Protein AF-A0A9E5Y0R4-F1 (afdb_monomer)

Structure (mmCIF, N/CA/C/O backbone):
data_AF-A0A9E5Y0R4-F1
#
_entry.id   AF-A0A9E5Y0R4-F1
#
loop_
_atom_site.group_PDB
_atom_site.id
_atom_site.type_symbol
_atom_site.label_atom_id
_atom_site.label_alt_id
_atom_site.label_comp_id
_atom_site.label_asym_id
_atom_site.label_entity_id
_atom_site.label_seq_id
_atom_site.pdbx_PDB_ins_code
_atom_site.Cartn_x
_atom_site.Cartn_y
_atom_site.Cartn_z
_atom_site.occupancy
_atom_site.B_iso_or_equiv
_atom_site.auth_seq_id
_atom_site.auth_comp_id
_atom_site.auth_asym_id
_atom_site.auth_atom_id
_atom_site.pdbx_PDB_model_num
ATOM 1 N N . MET A 1 1 ? -18.261 15.427 -34.092 1.00 36.94 1 MET A N 1
ATOM 2 C CA . MET A 1 1 ? -18.302 14.723 -32.791 1.00 36.94 1 MET A CA 1
ATOM 3 C C . MET A 1 1 ? -17.249 15.357 -31.892 1.00 36.94 1 MET A C 1
ATOM 5 O O . MET A 1 1 ? -16.093 14.981 -31.979 1.00 36.94 1 MET A O 1
ATOM 9 N N . ASN A 1 2 ? -17.622 16.369 -31.104 1.00 47.16 2 ASN A N 1
ATOM 10 C CA . ASN A 1 2 ? -16.704 17.061 -30.193 1.00 47.16 2 ASN A CA 1
ATOM 11 C C . ASN A 1 2 ? -16.870 16.458 -28.796 1.00 47.16 2 ASN A C 1
ATOM 13 O O . ASN A 1 2 ? -17.784 16.839 -28.067 1.00 47.16 2 ASN A O 1
ATOM 17 N N . ARG A 1 3 ? -16.031 15.481 -28.442 1.00 50.75 3 ARG A N 1
ATOM 18 C CA . ARG A 1 3 ? -15.886 15.067 -27.044 1.00 50.75 3 ARG A CA 1
ATOM 19 C C . ARG A 1 3 ? -15.029 16.146 -26.388 1.00 50.75 3 ARG A C 1
ATOM 21 O O . ARG A 1 3 ? -13.855 16.261 -26.717 1.00 50.75 3 ARG A O 1
ATOM 28 N N . ALA A 1 4 ? -15.638 16.982 -25.548 1.00 53.62 4 ALA A N 1
ATOM 29 C CA . ALA A 1 4 ? -14.892 17.864 -24.659 1.00 53.62 4 ALA A CA 1
ATOM 30 C C . ALA A 1 4 ? -13.864 16.998 -23.921 1.00 53.62 4 ALA A C 1
ATOM 32 O O . ALA A 1 4 ? -14.249 15.998 -23.312 1.00 53.62 4 ALA A O 1
ATOM 33 N N . THR A 1 5 ? -12.578 17.313 -24.062 1.00 54.34 5 THR A N 1
ATOM 34 C CA . THR A 1 5 ? -11.519 16.595 -23.363 1.00 54.34 5 THR A CA 1
ATOM 35 C C . THR A 1 5 ? -11.737 16.830 -21.877 1.00 54.34 5 THR A C 1
ATOM 37 O O . THR A 1 5 ? -11.640 17.952 -21.373 1.00 54.34 5 THR A O 1
ATOM 40 N N . ASN A 1 6 ? -12.164 15.787 -21.166 1.00 67.19 6 ASN A N 1
ATOM 41 C CA . ASN A 1 6 ? -12.209 15.878 -19.721 1.00 67.19 6 ASN A CA 1
ATOM 42 C C . ASN A 1 6 ? -10.762 16.032 -19.260 1.00 67.19 6 ASN A C 1
ATOM 44 O O . ASN A 1 6 ? -9.876 15.337 -19.746 1.00 67.19 6 ASN A O 1
ATOM 48 N N . LYS A 1 7 ? -10.514 16.922 -18.299 1.00 66.81 7 LYS A N 1
ATOM 49 C CA . LYS A 1 7 ? -9.174 17.180 -17.745 1.00 66.81 7 LYS A CA 1
ATOM 50 C C . LYS A 1 7 ? -8.446 15.897 -17.295 1.00 66.81 7 LYS A C 1
ATOM 52 O O . LYS A 1 7 ? -7.222 15.855 -17.251 1.00 66.81 7 LYS A O 1
ATOM 57 N N . THR A 1 8 ? -9.209 14.861 -16.949 1.00 69.06 8 THR A N 1
ATOM 58 C CA . THR A 1 8 ? -8.733 13.508 -16.638 1.00 69.06 8 THR A CA 1
ATOM 59 C C . THR A 1 8 ? -8.180 12.763 -17.851 1.00 69.06 8 THR A C 1
ATOM 61 O O . THR A 1 8 ? -7.169 12.084 -17.717 1.00 69.06 8 THR A O 1
ATOM 64 N N . ASP A 1 9 ? -8.796 12.910 -19.021 1.00 72.38 9 ASP A N 1
ATOM 65 C CA . ASP A 1 9 ? -8.355 12.266 -20.262 1.00 72.38 9 ASP A CA 1
ATOM 66 C C . ASP A 1 9 ? -7.015 12.876 -20.702 1.00 72.38 9 ASP A C 1
ATOM 68 O O . ASP A 1 9 ? -6.074 12.153 -21.015 1.00 72.38 9 ASP A O 1
ATOM 72 N N . ASP A 1 10 ? -6.875 14.201 -20.592 1.00 81.81 10 ASP A N 1
ATOM 73 C CA . ASP A 1 10 ? -5.620 14.910 -20.886 1.00 81.81 10 ASP A CA 1
ATOM 74 C C . ASP A 1 10 ? -4.476 14.490 -19.946 1.00 81.81 10 ASP A C 1
ATOM 76 O O . ASP A 1 10 ? -3.319 14.381 -20.356 1.00 81.81 10 ASP A O 1
ATOM 80 N N . PHE A 1 11 ? -4.797 14.223 -18.678 1.00 84.38 11 PHE A N 1
ATOM 81 C CA . PHE A 1 11 ? -3.835 13.739 -17.693 1.00 84.38 11 PHE A CA 1
ATOM 82 C C . PHE A 1 11 ? -3.330 12.328 -18.017 1.00 84.38 11 PHE A C 1
ATOM 84 O O . PHE A 1 11 ? -2.120 12.096 -17.997 1.00 84.38 11 PHE A O 1
ATOM 91 N N . LEU A 1 12 ? -4.239 11.397 -18.324 1.00 84.12 12 LEU A N 1
ATOM 92 C CA . LEU A 1 12 ? -3.882 10.013 -18.637 1.00 84.12 12 LEU A CA 1
ATOM 93 C C . LEU A 1 12 ? -3.075 9.926 -19.936 1.00 84.12 12 LEU A C 1
ATOM 95 O O . LEU A 1 12 ? -2.023 9.292 -19.942 1.00 84.12 12 LEU A O 1
ATOM 99 N N . ASN A 1 13 ? -3.491 10.658 -20.974 1.00 87.56 13 ASN A N 1
ATOM 100 C CA . ASN A 1 13 ? -2.778 10.718 -22.253 1.00 87.56 13 ASN A CA 1
ATOM 101 C C . ASN A 1 13 ? -1.335 11.226 -22.084 1.00 87.56 13 ASN A C 1
ATOM 103 O O . ASN A 1 13 ? -0.409 10.720 -22.712 1.00 87.56 13 ASN A O 1
ATOM 107 N N . ARG A 1 14 ? -1.113 12.221 -21.210 1.00 87.12 14 ARG A N 1
ATOM 108 C CA . ARG A 1 14 ? 0.235 12.744 -20.931 1.00 87.12 14 ARG A CA 1
ATOM 109 C C . ARG A 1 14 ? 1.138 11.699 -20.275 1.00 87.12 14 ARG A C 1
ATOM 111 O O . ARG A 1 14 ? 2.325 11.651 -20.583 1.00 87.12 14 ARG A O 1
ATOM 118 N N . LEU A 1 15 ? 0.603 10.907 -19.350 1.00 87.19 15 LEU A N 1
ATOM 119 C CA . LEU A 1 15 ? 1.365 9.859 -18.671 1.00 87.19 15 LEU A CA 1
ATOM 120 C C . LEU A 1 15 ? 1.656 8.668 -19.586 1.00 87.19 15 LEU A C 1
ATOM 122 O O . LEU A 1 15 ? 2.754 8.125 -19.525 1.00 87.19 15 LEU A O 1
ATOM 126 N N . GLU A 1 16 ? 0.703 8.297 -20.438 1.00 88.12 16 GLU A N 1
ATOM 127 C CA . GLU A 1 16 ? 0.887 7.269 -21.465 1.00 88.12 16 GLU A CA 1
ATOM 128 C C . GLU A 1 16 ? 2.015 7.655 -22.428 1.00 88.12 16 GLU A C 1
ATOM 130 O O . GLU A 1 16 ? 2.964 6.895 -22.595 1.00 88.12 16 GLU A O 1
ATOM 135 N N . LEU A 1 17 ? 1.995 8.891 -22.939 1.00 90.19 17 LEU A N 1
ATOM 136 C CA . LEU A 1 17 ? 3.052 9.403 -23.810 1.00 90.19 17 LEU A CA 1
ATOM 137 C C . LEU A 1 17 ? 4.435 9.375 -23.137 1.00 90.19 17 LEU A C 1
ATOM 139 O O . LEU A 1 17 ? 5.427 9.045 -23.779 1.00 90.19 17 LEU A O 1
ATOM 143 N N . LEU A 1 18 ? 4.519 9.719 -21.847 1.00 90.12 18 LEU A N 1
ATOM 144 C CA . LEU A 1 18 ? 5.784 9.647 -21.107 1.00 90.12 18 LEU A CA 1
ATOM 145 C C . LEU A 1 18 ? 6.281 8.207 -20.976 1.00 90.12 18 LEU A C 1
ATOM 147 O O . LEU A 1 18 ? 7.461 7.973 -21.186 1.00 90.12 18 LEU A O 1
ATOM 151 N N . HIS A 1 19 ? 5.399 7.253 -20.679 1.00 86.69 19 HIS A N 1
ATOM 152 C CA . HIS A 1 19 ? 5.767 5.840 -20.570 1.00 86.69 19 HIS A CA 1
ATOM 153 C C . HIS A 1 19 ? 6.255 5.257 -21.906 1.00 86.69 19 HIS A C 1
ATOM 155 O O . HIS A 1 19 ? 7.117 4.390 -21.923 1.00 86.69 19 HIS A O 1
ATOM 161 N N . GLU A 1 20 ? 5.720 5.708 -23.040 1.00 88.56 20 GLU A N 1
ATOM 162 C CA . GLU A 1 20 ? 6.183 5.236 -24.352 1.00 88.56 20 GLU A CA 1
ATOM 163 C C . GLU A 1 20 ? 7.538 5.825 -24.769 1.00 88.56 20 GLU A C 1
ATOM 165 O O . GLU A 1 20 ? 8.297 5.175 -25.489 1.00 88.56 20 GLU A O 1
ATOM 170 N N . LEU A 1 21 ? 7.834 7.059 -24.352 1.00 90.75 21 LEU A N 1
ATOM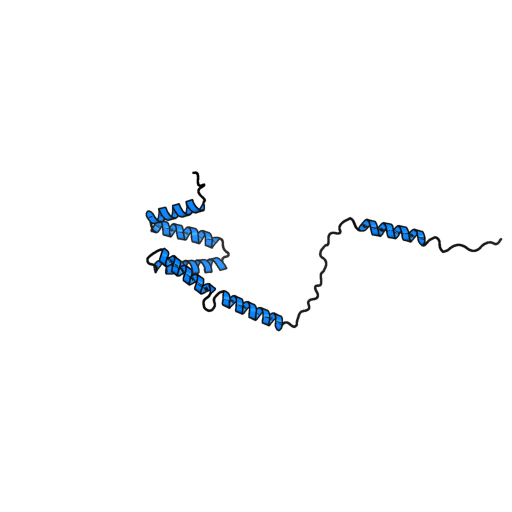 171 C CA . LEU A 1 21 ? 9.025 7.793 -24.785 1.00 90.75 21 LEU A CA 1
ATOM 172 C C . LEU A 1 21 ? 10.215 7.635 -23.835 1.00 90.75 21 LEU A C 1
ATOM 174 O O . LEU A 1 21 ? 11.353 7.549 -24.296 1.00 90.75 21 LEU A O 1
ATOM 178 N N . ASP A 1 22 ? 9.961 7.666 -22.527 1.00 91.31 22 ASP A N 1
ATOM 179 C CA . ASP A 1 22 ? 10.982 7.680 -21.482 1.00 91.31 22 ASP A CA 1
ATOM 180 C C . ASP A 1 22 ? 10.413 7.160 -20.148 1.00 91.31 22 ASP A C 1
ATOM 182 O O . ASP A 1 22 ? 9.773 7.881 -19.369 1.00 91.31 22 ASP A O 1
ATOM 186 N N . ASP A 1 23 ? 10.716 5.893 -19.863 1.00 85.38 23 ASP A N 1
ATOM 187 C CA . ASP A 1 23 ? 10.349 5.220 -18.617 1.00 85.38 23 ASP A CA 1
ATOM 188 C C . ASP A 1 23 ? 10.832 5.980 -17.370 1.00 85.38 23 ASP A C 1
ATOM 190 O O . ASP A 1 23 ? 10.146 6.004 -16.343 1.00 85.38 23 ASP A O 1
ATOM 194 N N . GLU A 1 24 ? 12.001 6.624 -17.424 1.00 90.31 24 GLU A N 1
ATOM 195 C CA . GLU A 1 24 ? 12.543 7.352 -16.281 1.00 90.31 24 GLU A CA 1
ATOM 196 C C . GLU A 1 24 ? 11.765 8.649 -16.038 1.00 90.31 24 GLU A C 1
ATOM 198 O O . GLU A 1 24 ? 11.380 8.937 -14.898 1.00 90.31 24 GLU A O 1
ATOM 203 N N . ALA A 1 25 ? 11.458 9.397 -17.100 1.00 89.94 25 ALA A N 1
ATOM 204 C CA . ALA A 1 25 ? 10.635 10.600 -17.010 1.00 89.94 25 ALA A CA 1
ATOM 205 C C . ALA A 1 25 ? 9.223 10.291 -16.485 1.00 89.94 25 ALA A C 1
ATOM 207 O O . ALA A 1 25 ? 8.691 11.039 -15.656 1.00 89.94 25 ALA A O 1
ATOM 208 N N . PHE A 1 26 ? 8.630 9.165 -16.896 1.00 91.19 26 PHE A N 1
ATOM 209 C CA . PHE A 1 26 ? 7.359 8.693 -16.346 1.00 91.19 26 PHE A CA 1
ATOM 210 C C . PHE A 1 26 ? 7.446 8.441 -14.832 1.00 91.19 26 PHE A C 1
ATOM 212 O O . PHE A 1 26 ? 6.597 8.903 -14.062 1.00 91.19 26 PHE A O 1
ATOM 219 N N . GLU A 1 27 ? 8.479 7.727 -14.376 1.00 90.12 27 GLU A N 1
ATOM 220 C CA . GLU A 1 27 ? 8.666 7.415 -12.956 1.00 90.12 27 GLU A CA 1
ATOM 221 C C . GLU A 1 27 ? 8.891 8.675 -12.105 1.00 90.12 27 GLU A C 1
ATOM 223 O O . GLU A 1 27 ? 8.398 8.753 -10.973 1.00 90.12 27 GLU A O 1
ATOM 228 N N . GLN A 1 28 ? 9.612 9.665 -12.636 1.00 92.56 28 GLN A N 1
ATOM 229 C CA . GLN A 1 28 ? 9.816 10.959 -11.983 1.00 92.56 28 GLN A CA 1
ATOM 230 C C . GLN A 1 28 ? 8.499 11.731 -11.854 1.00 92.56 28 GLN A C 1
ATOM 232 O O . GLN A 1 28 ? 8.150 12.180 -10.757 1.00 92.56 28 GLN A O 1
ATOM 237 N N . GLU A 1 29 ? 7.733 11.827 -12.941 1.00 92.81 29 GLU A N 1
ATOM 238 C CA . GLU A 1 29 ? 6.457 12.538 -12.950 1.00 92.81 29 GLU A CA 1
ATOM 239 C C . GLU A 1 29 ? 5.434 11.870 -12.021 1.00 92.81 29 GLU A C 1
ATOM 241 O O . GLU A 1 29 ? 4.765 12.563 -11.250 1.00 92.81 29 GLU A O 1
ATOM 246 N N . ARG A 1 30 ? 5.370 10.527 -11.994 1.00 92.31 30 ARG A N 1
ATOM 247 C CA . ARG A 1 30 ? 4.509 9.798 -11.048 1.00 92.31 30 ARG A CA 1
ATOM 248 C C . ARG A 1 30 ? 4.838 10.169 -9.603 1.00 92.31 30 ARG A C 1
ATOM 250 O O . ARG A 1 30 ? 3.934 10.492 -8.833 1.00 92.31 30 ARG A O 1
ATOM 257 N N . LYS A 1 31 ? 6.117 10.111 -9.218 1.00 93.50 31 LYS A N 1
ATOM 258 C CA . LYS A 1 31 ? 6.541 10.428 -7.844 1.00 93.50 31 LYS A CA 1
ATOM 259 C C . LYS A 1 31 ? 6.222 11.871 -7.476 1.00 93.50 31 LYS A C 1
ATOM 261 O O . LYS A 1 31 ? 5.768 12.110 -6.360 1.00 93.50 31 LYS A O 1
ATOM 266 N N . ARG A 1 32 ? 6.415 12.808 -8.409 1.00 95.25 32 ARG A N 1
ATOM 267 C CA . ARG A 1 32 ? 6.096 14.227 -8.214 1.00 95.25 32 ARG A CA 1
ATOM 268 C C . ARG A 1 32 ? 4.614 14.427 -7.901 1.00 95.25 32 ARG A C 1
ATOM 270 O O . ARG A 1 32 ? 4.296 15.028 -6.882 1.00 95.25 32 ARG A O 1
ATOM 277 N N . ILE A 1 33 ? 3.723 13.874 -8.725 1.00 94.56 33 ILE A N 1
ATOM 278 C CA . ILE A 1 33 ? 2.266 13.992 -8.540 1.00 94.56 33 ILE A CA 1
ATOM 279 C C . ILE A 1 33 ? 1.830 13.389 -7.197 1.00 94.56 33 ILE A C 1
ATOM 281 O O . ILE A 1 33 ? 1.017 13.975 -6.483 1.00 94.56 33 ILE A O 1
ATOM 285 N N . ILE A 1 34 ? 2.380 12.227 -6.836 1.00 95.12 34 ILE A N 1
ATOM 286 C CA . ILE A 1 34 ? 2.054 11.564 -5.569 1.00 95.12 34 ILE A CA 1
ATOM 287 C C . ILE A 1 34 ? 2.524 12.401 -4.376 1.00 95.12 34 ILE A C 1
ATOM 289 O O . ILE A 1 34 ? 1.757 12.596 -3.437 1.00 95.12 34 ILE A O 1
ATOM 293 N N . GLU A 1 35 ? 3.752 12.922 -4.400 1.00 95.94 35 GLU A N 1
ATOM 294 C CA . GLU A 1 35 ? 4.267 13.745 -3.300 1.00 95.94 35 GLU A CA 1
ATOM 295 C C . GLU A 1 35 ? 3.500 15.071 -3.178 1.00 95.94 35 GLU A C 1
ATOM 297 O O . GLU A 1 35 ? 3.185 15.496 -2.065 1.00 95.94 35 GLU A O 1
ATOM 302 N N . GLU A 1 36 ? 3.120 15.689 -4.301 1.00 96.50 36 GLU A N 1
ATOM 303 C CA . GLU A 1 36 ? 2.242 16.864 -4.314 1.00 96.50 36 GLU A CA 1
ATOM 304 C C . GLU A 1 36 ? 0.906 16.572 -3.619 1.00 96.50 36 GLU A C 1
ATOM 306 O O . GLU A 1 36 ? 0.431 17.390 -2.830 1.00 96.50 36 GLU A O 1
ATOM 311 N N . GLU A 1 37 ? 0.316 15.397 -3.845 1.00 96.00 37 GLU A N 1
ATOM 312 C CA . GLU A 1 37 ? -0.927 14.998 -3.186 1.00 96.00 37 GLU A CA 1
ATOM 313 C C . GLU A 1 37 ? -0.724 14.708 -1.693 1.00 96.00 37 GLU A C 1
ATOM 315 O O . GLU A 1 37 ? -1.480 15.207 -0.859 1.00 96.00 37 GLU A O 1
ATOM 320 N N . ILE A 1 38 ? 0.330 13.970 -1.331 1.00 96.12 38 ILE A N 1
ATOM 321 C CA . ILE A 1 38 ? 0.666 13.665 0.068 1.00 96.12 38 ILE A CA 1
ATOM 322 C C . ILE A 1 38 ? 0.892 14.954 0.867 1.00 96.12 38 ILE A C 1
ATOM 324 O O . ILE A 1 38 ? 0.433 15.054 2.007 1.00 96.12 38 ILE A O 1
ATOM 328 N N . SER A 1 39 ? 1.540 15.960 0.274 1.00 96.19 39 SER A N 1
ATOM 329 C CA . SER A 1 39 ? 1.878 17.222 0.943 1.00 96.19 39 SER A CA 1
ATOM 330 C C . SER A 1 39 ? 0.659 18.013 1.445 1.00 96.19 39 SER A C 1
ATOM 332 O O . SER A 1 39 ? 0.786 18.817 2.370 1.00 96.19 39 SER A O 1
ATOM 334 N N . LYS A 1 40 ? -0.536 17.747 0.897 1.00 97.06 40 LYS A N 1
ATOM 335 C CA . LYS A 1 40 ? -1.800 18.396 1.284 1.00 97.06 40 LYS A CA 1
ATOM 336 C C . LYS A 1 40 ? -2.350 17.908 2.629 1.00 97.06 40 LYS A C 1
ATOM 338 O O . LYS A 1 40 ? -3.197 18.577 3.220 1.00 97.06 40 LYS A O 1
ATOM 343 N N . TYR A 1 41 ? -1.902 16.752 3.120 1.00 96.00 41 TYR A N 1
ATOM 344 C CA . TYR A 1 41 ? -2.409 16.148 4.356 1.00 96.00 41 TYR A CA 1
ATOM 345 C C . TYR A 1 41 ? -1.645 16.636 5.600 1.00 96.00 41 TYR A C 1
ATOM 347 O O . TYR A 1 41 ? -0.502 17.078 5.489 1.00 96.00 41 TYR A O 1
ATOM 355 N N . PRO A 1 42 ? -2.214 16.528 6.818 1.00 96.88 42 PRO A N 1
ATOM 356 C CA . PRO A 1 42 ? -1.501 16.858 8.054 1.00 96.88 42 PRO A CA 1
ATOM 357 C C . PRO A 1 42 ? -0.224 16.017 8.251 1.00 96.88 42 PRO A C 1
ATOM 359 O O . PRO A 1 42 ? -0.232 14.838 7.887 1.00 96.88 42 PRO A O 1
ATOM 362 N N . PRO A 1 43 ? 0.830 16.537 8.919 1.00 93.50 43 PRO A N 1
ATOM 363 C CA . PRO A 1 43 ? 2.138 15.870 9.017 1.00 93.50 43 PRO A CA 1
ATOM 364 C C . PRO A 1 43 ? 2.085 14.415 9.508 1.00 93.50 43 PRO A C 1
ATOM 366 O O . PRO A 1 43 ? 2.719 13.536 8.932 1.00 93.50 43 PRO A O 1
ATOM 369 N N . LYS A 1 44 ? 1.245 14.126 10.514 1.00 93.44 44 LYS A N 1
ATOM 370 C CA . LYS A 1 44 ? 1.056 12.761 11.046 1.00 93.44 44 LYS A CA 1
ATOM 371 C C . LYS A 1 44 ? 0.540 11.765 9.999 1.00 93.44 44 LYS A C 1
ATOM 373 O O . LYS A 1 44 ? 0.816 10.571 10.101 1.00 93.44 44 LYS A O 1
ATOM 378 N N . THR A 1 45 ? -0.243 12.237 9.033 1.00 94.62 45 THR A N 1
ATOM 379 C CA . THR A 1 45 ? -0.794 11.422 7.946 1.00 94.62 45 THR A CA 1
ATOM 380 C C . THR A 1 45 ? 0.198 11.316 6.793 1.00 94.62 45 THR A C 1
ATOM 382 O O . THR A 1 45 ? 0.316 10.239 6.215 1.00 94.62 45 THR A O 1
ATOM 385 N N . GLN A 1 46 ? 0.966 12.375 6.510 1.00 96.94 46 GLN A N 1
ATOM 386 C CA . GLN A 1 46 ? 1.988 12.363 5.455 1.00 96.94 46 GLN A CA 1
ATOM 387 C C . GLN A 1 46 ? 2.981 11.212 5.635 1.00 96.94 46 GLN A C 1
ATOM 389 O O . GLN A 1 46 ? 3.210 10.444 4.705 1.00 96.94 46 GLN A O 1
ATOM 394 N N . ASP A 1 47 ? 3.513 11.030 6.847 1.00 95.75 47 ASP A N 1
ATOM 395 C CA . ASP A 1 47 ? 4.486 9.967 7.126 1.00 95.75 47 ASP A CA 1
ATOM 396 C C . ASP A 1 47 ? 3.914 8.568 6.880 1.00 95.75 47 ASP A C 1
ATOM 398 O O . ASP A 1 47 ? 4.604 7.681 6.372 1.00 95.75 47 ASP A O 1
ATOM 402 N N . LYS A 1 48 ? 2.636 8.359 7.216 1.00 95.44 48 LYS A N 1
ATOM 403 C CA . LYS A 1 48 ? 1.941 7.095 6.949 1.00 95.44 48 LYS A CA 1
ATOM 404 C C . LYS A 1 48 ? 1.762 6.878 5.448 1.00 95.44 48 LYS A C 1
ATOM 406 O O . LYS A 1 48 ? 2.043 5.785 4.963 1.00 95.44 48 LYS A O 1
ATOM 411 N N . LEU A 1 49 ? 1.353 7.915 4.718 1.00 96.38 49 LEU A N 1
ATOM 412 C CA . LEU A 1 49 ? 1.158 7.850 3.270 1.00 96.38 49 LEU A CA 1
ATOM 413 C C . LEU A 1 49 ? 2.469 7.590 2.523 1.00 96.38 49 LEU A C 1
ATOM 415 O O . LEU A 1 49 ? 2.485 6.750 1.631 1.00 96.38 49 LEU A O 1
ATOM 419 N N . ARG A 1 50 ? 3.587 8.209 2.922 1.00 96.44 50 ARG A N 1
ATOM 420 C CA . ARG A 1 50 ? 4.904 7.939 2.313 1.00 96.44 50 ARG A CA 1
ATOM 421 C C . ARG A 1 50 ? 5.358 6.494 2.532 1.00 96.44 50 ARG A C 1
ATOM 423 O O . ARG A 1 50 ? 5.857 5.858 1.607 1.00 96.44 50 ARG A O 1
ATOM 430 N N . LYS A 1 51 ? 5.143 5.937 3.731 1.00 95.94 51 LYS A N 1
ATOM 431 C CA . LYS A 1 51 ? 5.424 4.514 4.015 1.00 95.94 51 LYS A CA 1
ATOM 432 C C . LYS A 1 51 ? 4.540 3.579 3.188 1.00 95.94 51 LYS A C 1
ATOM 434 O O . LYS A 1 51 ? 5.016 2.558 2.687 1.00 95.94 51 LYS A O 1
ATOM 439 N N . PHE A 1 52 ? 3.267 3.934 3.028 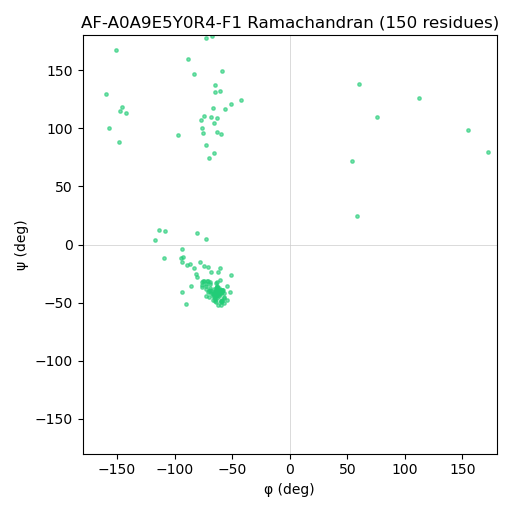1.00 95.19 52 PHE A N 1
ATOM 440 C CA . PHE A 1 52 ? 2.345 3.185 2.184 1.00 95.19 52 PHE A CA 1
ATOM 441 C C . PHE A 1 52 ? 2.770 3.238 0.713 1.00 95.19 52 PHE A C 1
ATOM 443 O O . PHE A 1 52 ? 2.903 2.192 0.084 1.00 95.19 52 PHE A O 1
ATOM 450 N N . GLN A 1 53 ? 3.109 4.423 0.202 1.00 95.06 53 GLN A N 1
ATOM 451 C CA . GLN A 1 53 ? 3.635 4.605 -1.147 1.00 95.06 53 GLN A CA 1
ATOM 452 C C . GLN A 1 53 ? 4.899 3.770 -1.383 1.00 95.06 53 GLN A C 1
ATOM 454 O O . GLN A 1 53 ? 4.981 3.050 -2.374 1.00 95.06 53 GLN A O 1
ATOM 459 N N . TRP A 1 54 ? 5.849 3.779 -0.443 1.00 95.12 54 TRP A N 1
ATOM 460 C CA . TRP A 1 54 ? 7.043 2.933 -0.528 1.00 95.12 54 TRP A CA 1
ATOM 461 C C . TRP A 1 54 ? 6.691 1.441 -0.609 1.00 95.12 54 TRP A C 1
ATOM 463 O O . TRP A 1 54 ? 7.280 0.702 -1.399 1.00 95.12 54 TRP A O 1
ATOM 473 N N . THR A 1 55 ? 5.698 0.996 0.166 1.00 94.81 55 THR A N 1
ATOM 474 C CA . THR A 1 55 ? 5.220 -0.394 0.136 1.00 94.81 55 THR A CA 1
ATOM 475 C C . THR A 1 55 ? 4.628 -0.748 -1.227 1.00 94.81 55 THR A C 1
ATOM 477 O O . THR A 1 55 ? 4.951 -1.807 -1.770 1.00 94.81 55 THR A O 1
ATOM 480 N N . LEU A 1 56 ? 3.819 0.146 -1.807 1.00 94.25 56 LEU A N 1
ATOM 481 C CA . LEU A 1 56 ? 3.274 -0.005 -3.158 1.00 94.25 56 LEU A CA 1
ATOM 482 C C . LEU A 1 56 ? 4.384 -0.066 -4.212 1.00 94.25 56 LEU A C 1
ATOM 484 O O . LEU A 1 56 ? 4.354 -0.943 -5.072 1.00 94.25 56 LEU A O 1
ATOM 488 N N . ASP A 1 57 ? 5.391 0.803 -4.122 1.00 93.56 57 ASP A N 1
ATOM 489 C CA . ASP A 1 57 ? 6.516 0.824 -5.059 1.00 93.56 57 ASP A CA 1
ATOM 490 C C . ASP A 1 57 ? 7.350 -0.466 -4.979 1.00 93.56 57 ASP A C 1
ATOM 492 O O . ASP A 1 57 ? 7.710 -1.035 -6.011 1.00 93.56 57 ASP A O 1
ATOM 496 N N . MET A 1 58 ? 7.634 -0.980 -3.776 1.00 94.12 58 MET A N 1
ATOM 497 C CA . MET A 1 58 ? 8.360 -2.250 -3.611 1.00 94.12 58 MET A CA 1
ATOM 498 C C . MET A 1 58 ? 7.579 -3.435 -4.164 1.00 94.12 58 MET A C 1
ATOM 500 O O . MET A 1 58 ? 8.154 -4.341 -4.764 1.00 94.12 58 MET A O 1
ATOM 504 N N . LYS A 1 59 ? 6.264 -3.424 -3.964 1.00 93.88 59 LYS A N 1
ATOM 505 C CA . LYS A 1 59 ? 5.347 -4.405 -4.524 1.00 93.88 59 LYS A CA 1
ATOM 506 C C . LYS A 1 59 ? 5.344 -4.327 -6.056 1.00 93.88 59 LYS A C 1
ATOM 508 O O . LYS A 1 59 ? 5.586 -5.340 -6.703 1.00 93.88 59 LYS A O 1
ATOM 513 N N . ARG A 1 60 ? 5.190 -3.134 -6.641 1.00 92.56 60 ARG A N 1
ATOM 514 C CA . ARG A 1 60 ? 5.196 -2.922 -8.100 1.00 92.56 60 ARG A CA 1
ATOM 515 C C . ARG A 1 60 ? 6.491 -3.401 -8.754 1.00 92.56 60 ARG A C 1
ATOM 517 O O . ARG A 1 60 ? 6.429 -4.028 -9.802 1.00 92.56 60 ARG A O 1
ATOM 524 N N . LYS A 1 61 ? 7.646 -3.186 -8.113 1.00 91.62 61 LYS A N 1
ATOM 525 C CA . LYS A 1 61 ? 8.950 -3.686 -8.593 1.00 91.62 61 LYS A CA 1
ATOM 526 C C . LYS A 1 61 ? 9.048 -5.213 -8.675 1.00 91.62 61 LYS A C 1
ATOM 528 O O . LYS A 1 61 ? 9.903 -5.715 -9.394 1.00 91.62 61 LYS A O 1
ATOM 533 N N . LYS A 1 62 ? 8.236 -5.948 -7.909 1.00 92.38 62 LYS A N 1
ATOM 534 C CA . LYS A 1 62 ? 8.210 -7.419 -7.931 1.00 92.38 62 LYS A CA 1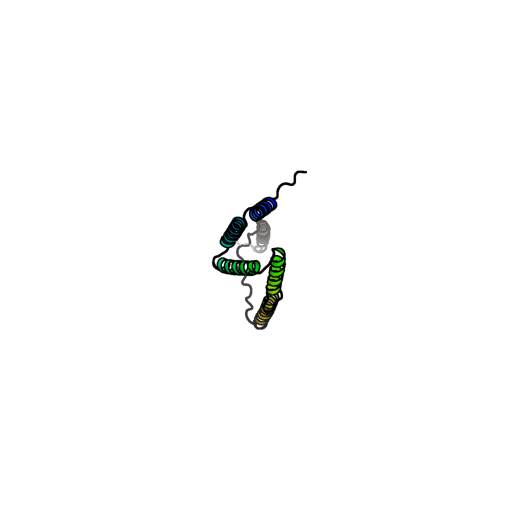
ATOM 535 C C . LYS A 1 62 ? 7.283 -7.978 -9.014 1.00 92.38 62 LYS A C 1
ATOM 537 O O . LYS A 1 62 ? 7.395 -9.158 -9.332 1.00 92.38 62 LYS A O 1
ATOM 542 N N . CYS A 1 63 ? 6.386 -7.159 -9.557 1.00 93.75 63 CYS A N 1
ATOM 543 C CA . CYS A 1 63 ? 5.461 -7.556 -10.612 1.00 93.75 63 CYS A CA 1
ATOM 544 C C . CYS A 1 63 ? 6.125 -7.474 -11.985 1.00 93.75 63 CYS A C 1
ATOM 546 O O . CYS A 1 63 ? 6.950 -6.600 -12.245 1.00 93.75 63 CYS A O 1
ATOM 548 N N . LYS A 1 64 ? 5.726 -8.371 -12.883 1.00 89.94 64 LYS A N 1
ATOM 549 C CA . LYS A 1 64 ? 6.227 -8.444 -14.260 1.00 89.94 64 LYS A CA 1
ATOM 550 C C . LYS A 1 64 ? 5.536 -7.444 -15.179 1.00 89.94 64 LYS A C 1
ATOM 552 O O . LYS A 1 64 ? 6.092 -7.074 -16.206 1.00 89.94 64 LYS A O 1
ATOM 557 N N . ASN A 1 65 ? 4.309 -7.047 -14.847 1.00 89.88 65 ASN A N 1
ATOM 558 C CA . ASN A 1 65 ? 3.526 -6.085 -15.613 1.00 89.88 65 ASN A CA 1
ATOM 559 C C . ASN A 1 65 ? 2.551 -5.307 -14.713 1.00 89.88 65 ASN A C 1
ATOM 561 O O . ASN A 1 65 ? 2.303 -5.666 -13.560 1.00 89.88 65 ASN A O 1
ATOM 565 N N . SER A 1 66 ? 1.987 -4.229 -15.259 1.00 86.50 66 SER A N 1
ATOM 566 C CA . SER A 1 66 ? 1.068 -3.339 -14.542 1.00 86.50 66 SER A CA 1
ATOM 567 C C . SER A 1 66 ? -0.224 -4.030 -14.094 1.00 86.50 66 SER A C 1
ATOM 569 O O . SER A 1 66 ? -0.751 -3.698 -13.037 1.00 86.50 66 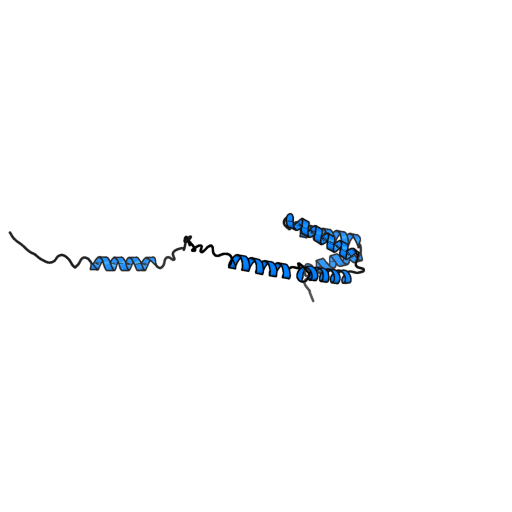SER A O 1
ATOM 571 N N . LEU A 1 67 ? -0.718 -5.012 -14.854 1.00 93.00 67 LEU A N 1
ATOM 572 C CA . LEU A 1 67 ? -1.956 -5.721 -14.525 1.00 93.00 67 LEU A CA 1
ATOM 573 C C . LEU A 1 67 ? -1.780 -6.639 -13.306 1.00 93.00 67 LEU A C 1
ATOM 575 O O . LEU A 1 67 ? -2.630 -6.669 -12.420 1.00 93.00 67 LEU A O 1
ATOM 579 N N . GLU A 1 68 ? -0.649 -7.337 -13.217 1.00 94.44 68 GLU A N 1
ATOM 580 C CA . GLU A 1 68 ? -0.271 -8.115 -12.034 1.00 94.44 68 GLU A CA 1
ATOM 581 C C . GLU A 1 68 ? -0.156 -7.213 -10.798 1.00 94.44 68 GLU A C 1
ATOM 583 O O . GLU A 1 68 ? -0.625 -7.576 -9.717 1.00 94.44 68 GLU A O 1
ATOM 588 N N . ALA A 1 69 ? 0.386 -6.000 -10.963 1.00 93.50 69 ALA A N 1
ATOM 589 C CA . ALA A 1 69 ? 0.426 -5.023 -9.881 1.00 93.50 69 ALA A CA 1
ATOM 590 C C . ALA A 1 69 ? -0.982 -4.619 -9.413 1.00 93.50 69 ALA A C 1
ATOM 592 O O . ALA A 1 69 ? -1.214 -4.541 -8.206 1.00 93.50 69 ALA A O 1
ATOM 593 N N . CYS A 1 70 ? -1.934 -4.429 -10.334 1.00 93.38 70 CYS A N 1
ATOM 594 C CA . CYS A 1 70 ? -3.328 -4.137 -9.992 1.00 93.38 70 CYS A CA 1
ATOM 595 C C . CYS A 1 70 ? -3.964 -5.243 -9.139 1.00 93.38 70 CYS A C 1
ATOM 597 O O . CYS A 1 70 ? -4.564 -4.931 -8.111 1.00 93.38 70 CYS A O 1
ATOM 599 N N . PHE A 1 71 ? -3.807 -6.515 -9.520 1.00 95.19 71 PHE A N 1
ATOM 600 C CA . PHE A 1 71 ? -4.350 -7.634 -8.740 1.00 95.19 71 PHE A CA 1
ATOM 601 C C . PHE A 1 71 ? -3.717 -7.722 -7.352 1.00 95.19 71 PHE A C 1
ATOM 603 O O . PHE A 1 71 ? -4.418 -7.780 -6.350 1.00 95.19 71 PHE A O 1
ATOM 610 N N . MET A 1 72 ? -2.395 -7.612 -7.264 1.00 95.50 72 MET A N 1
ATOM 611 C CA . MET A 1 72 ? -1.706 -7.636 -5.975 1.00 95.50 72 MET A CA 1
ATOM 612 C C . MET A 1 72 ? -2.099 -6.453 -5.069 1.00 95.50 72 MET A C 1
ATOM 614 O O . MET A 1 72 ? -2.143 -6.604 -3.845 1.00 95.50 72 MET A O 1
ATOM 618 N N . PHE A 1 73 ? -2.352 -5.263 -5.625 1.00 94.94 73 PHE A N 1
ATOM 619 C CA . PHE A 1 73 ? -2.858 -4.130 -4.844 1.00 94.94 73 PHE A CA 1
ATOM 620 C C . PHE A 1 73 ? -4.289 -4.362 -4.368 1.00 94.94 73 PHE A C 1
ATOM 622 O O . PHE A 1 73 ? -4.594 -4.038 -3.221 1.00 94.94 73 PHE A O 1
ATOM 629 N N . HIS A 1 74 ? -5.139 -4.943 -5.215 1.00 95.06 74 HIS A N 1
ATOM 630 C CA . HIS A 1 74 ? -6.486 -5.354 -4.838 1.00 95.06 74 HIS A CA 1
ATOM 631 C C . HIS A 1 74 ? -6.455 -6.358 -3.680 1.00 95.06 74 HIS A C 1
ATOM 633 O O . HIS A 1 74 ? -7.114 -6.132 -2.670 1.00 95.06 74 HIS A O 1
ATOM 639 N N . ASP A 1 75 ? -5.632 -7.400 -3.770 1.00 94.44 75 ASP A N 1
ATOM 640 C CA . ASP A 1 75 ? -5.526 -8.418 -2.722 1.00 94.44 75 ASP A CA 1
ATOM 641 C C . ASP A 1 75 ? -5.004 -7.817 -1.416 1.00 94.44 75 ASP A C 1
ATOM 643 O O . ASP A 1 75 ? -5.544 -8.072 -0.344 1.00 94.44 75 ASP A O 1
ATOM 647 N N . MET A 1 76 ? -4.005 -6.931 -1.501 1.00 94.19 76 MET A N 1
ATOM 648 C CA . MET A 1 76 ? -3.521 -6.191 -0.337 1.00 94.19 76 MET A CA 1
ATOM 649 C C . MET A 1 76 ? -4.627 -5.339 0.297 1.00 94.19 76 MET A C 1
ATOM 651 O O . MET A 1 76 ? -4.712 -5.278 1.520 1.00 94.19 76 MET A O 1
ATOM 655 N N . LEU A 1 77 ? -5.454 -4.661 -0.501 1.00 94.19 77 LEU A N 1
ATOM 656 C CA . LEU A 1 77 ? -6.570 -3.868 0.011 1.00 94.19 77 LEU A CA 1
ATOM 657 C C . LEU A 1 77 ? -7.610 -4.761 0.691 1.00 94.19 77 LEU A C 1
ATOM 659 O O . LEU A 1 77 ? -8.058 -4.436 1.788 1.00 94.19 77 LEU A O 1
ATOM 663 N N . MET A 1 78 ? -7.963 -5.885 0.066 1.00 95.88 78 MET A N 1
ATOM 664 C CA . MET A 1 78 ? -8.920 -6.835 0.630 1.00 95.88 78 MET A CA 1
ATOM 665 C C . MET A 1 78 ? -8.413 -7.435 1.937 1.00 95.88 78 MET A C 1
ATOM 667 O O . MET A 1 78 ? -9.198 -7.545 2.870 1.00 95.88 78 MET A O 1
ATOM 671 N N . GLU A 1 79 ? -7.113 -7.697 2.065 1.00 94.25 79 GLU A N 1
ATOM 672 C CA . GLU A 1 79 ? -6.504 -8.128 3.327 1.00 94.25 79 GLU A CA 1
ATOM 673 C C . GLU A 1 79 ? -6.655 -7.071 4.434 1.00 94.25 79 GLU A C 1
ATOM 675 O O . GLU A 1 79 ? -7.001 -7.392 5.562 1.00 94.25 79 GLU A O 1
ATOM 680 N N . HIS A 1 80 ? -6.491 -5.780 4.130 1.00 92.69 80 HIS A N 1
ATOM 681 C CA . HIS A 1 80 ? -6.692 -4.730 5.143 1.00 92.69 80 HIS A CA 1
ATOM 682 C C . HIS A 1 80 ? -8.162 -4.579 5.566 1.00 92.69 80 HIS A C 1
ATOM 684 O O . HIS A 1 80 ? -8.445 -4.060 6.648 1.00 92.69 80 HIS A O 1
ATOM 690 N N . VAL A 1 81 ? -9.108 -4.984 4.716 1.00 94.69 81 VAL A N 1
ATOM 691 C CA . VAL A 1 81 ? -10.546 -4.878 4.999 1.00 94.69 81 VAL A CA 1
ATOM 692 C C . VAL A 1 81 ? -11.070 -6.132 5.702 1.00 94.69 81 VAL A C 1
ATOM 694 O O . VAL A 1 81 ? -11.720 -6.012 6.742 1.00 94.69 81 VAL A O 1
ATOM 697 N N . TYR A 1 82 ? -10.785 -7.303 5.134 1.00 94.94 82 TYR A N 1
ATOM 698 C CA . TYR A 1 82 ? -11.346 -8.606 5.498 1.00 94.94 82 TYR A CA 1
ATOM 699 C C . TYR A 1 82 ? -10.354 -9.552 6.183 1.00 94.94 82 TYR A C 1
ATOM 701 O O . TYR A 1 82 ? -10.780 -10.593 6.675 1.00 94.94 82 TYR A O 1
ATOM 709 N N . GLY A 1 83 ? -9.061 -9.230 6.181 1.00 91.81 83 GLY A N 1
ATOM 710 C CA . GLY A 1 83 ? -8.028 -10.045 6.813 1.00 91.81 83 GLY A CA 1
ATOM 711 C C . GLY A 1 83 ? -8.064 -9.986 8.337 1.00 91.81 83 GLY A C 1
ATOM 712 O O . GLY A 1 83 ? -8.865 -9.269 8.946 1.00 91.81 83 GLY A O 1
ATOM 713 N N . GLU A 1 84 ? -7.165 -10.745 8.956 1.00 87.12 84 GLU A N 1
ATOM 714 C CA . GLU A 1 84 ? -7.018 -10.793 10.412 1.00 87.12 84 GLU A CA 1
ATOM 715 C C . GLU A 1 84 ? -6.562 -9.430 10.954 1.00 87.12 84 GLU A C 1
ATOM 717 O O . GLU A 1 84 ? -5.600 -8.833 10.467 1.00 87.12 84 GLU A O 1
ATOM 722 N N . ASN A 1 85 ? -7.239 -8.926 11.986 1.00 85.88 85 ASN A N 1
ATOM 723 C CA . ASN A 1 85 ? -7.118 -7.551 12.483 1.00 85.88 85 ASN A CA 1
ATOM 724 C C . ASN A 1 85 ? -7.451 -6.480 11.426 1.00 85.88 85 ASN A C 1
ATOM 726 O O . ASN A 1 85 ? -6.989 -5.337 11.514 1.00 85.88 85 ASN A O 1
ATOM 730 N N . GLY A 1 86 ? -8.251 -6.840 10.421 1.00 91.25 86 GLY A N 1
ATOM 731 C CA . GLY A 1 86 ? -8.727 -5.931 9.392 1.00 91.25 86 GLY A CA 1
ATOM 732 C C . GLY A 1 86 ? -9.701 -4.878 9.925 1.00 91.25 86 GLY A C 1
ATOM 733 O O . GLY A 1 86 ? -10.065 -4.825 11.107 1.00 91.25 86 GLY A O 1
ATOM 734 N N . LEU A 1 87 ? -10.159 -4.016 9.019 1.00 94.06 87 LEU A N 1
ATOM 735 C CA . LEU A 1 87 ? -11.100 -2.947 9.344 1.00 94.06 87 LEU A CA 1
ATOM 736 C C . LEU A 1 87 ? -12.395 -3.486 9.966 1.00 94.06 87 LEU A C 1
ATOM 738 O O . LEU A 1 87 ? -12.864 -2.929 10.956 1.00 94.06 87 LEU A O 1
ATOM 742 N N . LEU A 1 88 ? -12.977 -4.548 9.400 1.00 94.19 88 LEU A N 1
ATOM 743 C CA . LEU A 1 88 ? -14.263 -5.068 9.872 1.00 94.19 88 LEU A CA 1
ATOM 744 C C . LEU A 1 88 ? -14.171 -5.648 11.286 1.00 94.19 88 LEU A C 1
ATOM 746 O O . LEU A 1 88 ? -15.037 -5.367 12.111 1.00 94.19 88 LEU A O 1
ATOM 750 N N . GLU A 1 89 ? -13.102 -6.382 11.589 1.00 92.56 89 GLU A N 1
ATOM 751 C CA . GLU A 1 89 ? -12.855 -6.905 12.936 1.00 92.56 89 GLU A CA 1
ATOM 752 C C . GLU A 1 89 ? -12.612 -5.771 13.938 1.00 92.56 89 GLU A C 1
ATOM 754 O O . GLU A 1 89 ? -13.183 -5.762 15.027 1.00 92.56 89 GLU A O 1
ATOM 759 N N . SER A 1 90 ? -11.836 -4.758 13.544 1.00 93.88 90 SER A N 1
ATOM 760 C CA . SER A 1 90 ? -11.594 -3.574 14.375 1.00 93.88 90 SER A CA 1
ATOM 761 C C . SER A 1 90 ? -12.889 -2.821 14.698 1.00 93.88 90 SER A C 1
ATOM 763 O O . SER A 1 90 ? -13.066 -2.344 15.820 1.00 93.88 90 SER A O 1
ATOM 765 N N . LEU A 1 91 ? -13.807 -2.713 13.733 1.00 94.69 91 LEU A N 1
ATOM 766 C CA . LEU A 1 91 ? -15.114 -2.086 13.930 1.00 94.69 91 LEU A CA 1
ATOM 767 C C . LEU A 1 91 ? -16.034 -2.930 14.816 1.00 94.69 91 LEU A C 1
ATOM 769 O O . LEU A 1 91 ? -16.725 -2.370 15.666 1.00 94.69 91 LEU A O 1
ATOM 773 N N . ASP A 1 92 ? -16.031 -4.252 14.652 1.00 94.00 92 ASP A N 1
ATOM 774 C CA . ASP A 1 92 ? -16.800 -5.165 15.500 1.00 94.00 92 ASP A CA 1
ATOM 775 C C . ASP A 1 92 ? -16.305 -5.129 16.956 1.00 94.00 92 ASP A C 1
ATOM 777 O O . ASP A 1 92 ? -17.098 -4.990 17.889 1.00 94.00 92 ASP A O 1
ATOM 781 N N . LEU A 1 93 ? -14.985 -5.135 17.165 1.00 93.38 93 LEU A N 1
ATOM 782 C CA . LEU A 1 93 ? -14.381 -4.980 18.487 1.00 93.38 93 LEU A CA 1
ATOM 783 C C . LEU A 1 93 ? -14.718 -3.620 19.111 1.00 93.38 93 LEU A C 1
ATOM 785 O O . LEU A 1 93 ? -15.075 -3.539 20.289 1.00 93.38 93 LEU A O 1
ATOM 789 N N . LEU A 1 94 ? -14.648 -2.544 18.323 1.00 94.19 94 LEU A N 1
ATOM 790 C CA . LEU A 1 94 ? -15.039 -1.210 18.771 1.00 94.19 94 LEU A CA 1
ATOM 791 C C . LEU A 1 94 ? -16.526 -1.158 19.162 1.00 94.19 94 LEU A C 1
ATOM 793 O O . LEU A 1 94 ? -16.870 -0.561 20.177 1.00 94.19 94 LEU A O 1
ATOM 797 N N . ALA A 1 95 ? -17.408 -1.806 18.400 1.00 93.94 95 ALA A N 1
ATOM 798 C CA . ALA A 1 95 ? -18.834 -1.871 18.711 1.00 93.94 95 ALA A CA 1
ATOM 799 C C . ALA A 1 95 ? -19.110 -2.669 19.996 1.00 93.94 95 ALA A C 1
ATOM 801 O O . ALA A 1 95 ? -19.904 -2.236 20.833 1.00 93.94 95 ALA A O 1
ATOM 802 N N . LYS A 1 96 ? -18.432 -3.806 20.187 1.00 93.50 96 LYS A N 1
ATOM 803 C CA . LYS A 1 96 ? -18.534 -4.630 21.403 1.00 93.50 96 LYS A CA 1
ATOM 804 C C . LYS A 1 96 ? -18.067 -3.870 22.640 1.00 93.50 96 LYS A C 1
ATOM 806 O O . LYS A 1 96 ? -18.827 -3.737 23.593 1.00 93.50 96 LYS A O 1
ATOM 811 N N . THR A 1 97 ? -16.866 -3.299 22.587 1.00 93.19 97 THR A N 1
ATOM 812 C CA . THR A 1 97 ? -16.308 -2.501 23.692 1.00 93.19 97 THR A CA 1
ATOM 813 C C . THR A 1 97 ? -17.168 -1.282 24.013 1.00 93.19 97 THR A C 1
ATOM 815 O O . THR A 1 97 ? -17.414 -0.998 25.184 1.00 93.19 97 THR A O 1
ATOM 818 N N . ALA A 1 98 ? -17.693 -0.586 23.001 1.00 91.06 98 ALA A N 1
ATOM 819 C CA . ALA A 1 98 ? -18.630 0.509 23.213 1.00 91.06 98 ALA A CA 1
ATOM 820 C C . ALA A 1 98 ? -19.889 0.026 23.951 1.00 91.06 98 ALA A C 1
ATOM 822 O O . ALA A 1 98 ? -20.251 0.604 24.973 1.00 91.06 98 ALA A O 1
ATOM 823 N N . ASN A 1 99 ? -20.518 -1.062 23.494 1.00 90.81 99 ASN A N 1
ATOM 824 C CA . ASN A 1 99 ? -21.703 -1.632 24.141 1.00 90.81 99 ASN A CA 1
ATOM 825 C C . ASN A 1 99 ? -21.438 -2.060 25.590 1.00 90.81 99 ASN A C 1
ATOM 827 O O . ASN A 1 99 ? -22.273 -1.817 26.455 1.00 90.81 99 ASN A O 1
ATOM 831 N N . GLU A 1 100 ? -20.280 -2.650 25.878 1.00 87.56 100 GLU A N 1
ATOM 832 C CA . GLU A 1 100 ? -19.884 -3.024 27.239 1.00 87.56 100 GLU A CA 1
ATOM 833 C C . GLU A 1 100 ? -19.690 -1.800 28.138 1.00 87.56 100 GLU A C 1
ATOM 835 O O . GLU A 1 100 ? -20.161 -1.794 29.276 1.00 87.56 100 GLU A O 1
ATOM 840 N N . LEU A 1 101 ? -19.067 -0.731 27.635 1.00 83.06 101 LEU A N 1
ATOM 841 C CA . LEU A 1 101 ? -18.941 0.535 28.363 1.00 83.06 101 LEU A CA 1
ATOM 842 C C . LEU A 1 101 ? -20.311 1.177 28.618 1.00 83.06 101 LEU A C 1
ATOM 844 O O . LEU A 1 101 ? -20.564 1.659 29.719 1.00 83.06 101 LEU A O 1
ATOM 848 N N . PHE A 1 102 ? -21.225 1.141 27.646 1.00 78.88 102 PHE A N 1
ATOM 849 C CA . PHE A 1 102 ? -22.594 1.629 27.831 1.00 78.88 102 PHE A CA 1
ATOM 850 C C . PHE A 1 102 ? -23.415 0.748 28.787 1.00 78.88 102 PHE A C 1
ATOM 852 O O . PHE A 1 102 ? -24.215 1.278 29.551 1.00 78.88 102 PHE A O 1
ATOM 859 N N . ALA A 1 103 ? -23.200 -0.571 28.804 1.00 74.50 103 ALA A N 1
ATOM 860 C CA . ALA A 1 103 ? -23.895 -1.501 29.699 1.00 74.50 103 ALA A CA 1
ATOM 861 C C . ALA A 1 103 ? -23.364 -1.463 31.144 1.00 74.50 103 ALA A C 1
ATOM 863 O O . ALA A 1 103 ? -24.120 -1.668 32.095 1.00 74.50 103 ALA A O 1
ATOM 864 N N . THR A 1 104 ? -22.068 -1.201 31.322 1.00 61.81 104 THR A N 1
ATOM 865 C CA . THR A 1 104 ? -21.427 -1.037 32.640 1.00 61.81 104 THR A CA 1
ATOM 866 C C . THR A 1 104 ? -21.592 0.375 33.202 1.00 61.81 104 THR A C 1
ATOM 868 O O . THR A 1 104 ? -21.516 0.572 34.418 1.00 61.81 104 THR A O 1
ATOM 871 N N . SER A 1 105 ? -21.890 1.354 32.347 1.00 53.72 105 SER A N 1
ATOM 872 C CA . SER A 1 105 ? -22.219 2.719 32.741 1.00 53.72 105 SER A CA 1
ATOM 873 C C . SER A 1 105 ? -23.613 2.797 33.377 1.00 53.72 105 SER A C 1
ATOM 875 O O . SER A 1 105 ? -24.614 3.106 32.738 1.00 53.72 105 SER A O 1
ATOM 877 N N . LYS A 1 106 ? -23.682 2.548 34.689 1.00 58.69 106 LYS A N 1
ATOM 878 C CA . LYS A 1 106 ? -24.808 2.964 35.550 1.00 58.69 106 LYS A CA 1
ATOM 879 C C . LYS A 1 106 ? -24.739 4.438 35.990 1.00 58.69 106 LYS A C 1
ATOM 881 O O . LYS A 1 106 ? -25.500 4.846 36.858 1.00 58.69 106 LYS A O 1
ATOM 886 N N . PHE A 1 107 ? -23.847 5.249 35.428 1.00 50.84 107 PHE A N 1
ATOM 887 C CA . PHE A 1 107 ? -23.692 6.668 35.760 1.00 50.84 107 PHE A CA 1
ATOM 888 C C . PHE A 1 107 ? -23.254 7.370 34.469 1.00 50.84 107 PHE A C 1
ATOM 890 O O . PHE A 1 107 ? -22.190 7.062 33.951 1.00 50.84 107 PHE A O 1
ATOM 897 N N . ILE A 1 108 ? -24.015 8.279 33.860 1.00 48.84 108 ILE A N 1
ATOM 898 C CA . ILE A 1 108 ? -24.585 9.477 34.467 1.00 48.84 108 ILE A CA 1
ATOM 899 C C . ILE A 1 108 ? -25.954 9.760 33.823 1.00 48.84 108 ILE A C 1
ATOM 901 O O . ILE A 1 108 ? -26.020 10.081 32.636 1.00 48.84 108 ILE A O 1
ATOM 905 N N . ASP A 1 109 ? -27.028 9.744 34.612 1.00 48.22 109 ASP A N 1
ATOM 906 C CA . ASP A 1 109 ? -28.205 10.565 34.316 1.00 48.22 109 ASP A CA 1
ATOM 907 C C . ASP A 1 109 ? -27.775 12.036 34.448 1.00 48.22 109 ASP A C 1
ATOM 909 O O . ASP A 1 109 ? -27.970 12.678 35.481 1.00 48.22 109 ASP A O 1
ATOM 913 N N . VAL A 1 110 ? -27.099 12.584 33.432 1.00 53.25 110 VAL A N 1
ATOM 914 C CA . VAL A 1 110 ? -27.010 14.039 33.313 1.00 53.25 110 VAL A CA 1
ATOM 915 C C . VAL A 1 110 ? -28.379 14.441 32.808 1.00 53.25 110 VAL A C 1
ATOM 917 O O . VAL A 1 110 ? -28.637 14.386 31.606 1.00 53.25 110 VAL A O 1
ATOM 920 N N . GLU A 1 111 ? -29.267 14.828 33.729 1.00 48.34 111 GLU A N 1
ATOM 921 C CA . GLU A 1 111 ? -30.419 15.647 33.364 1.00 48.34 111 GLU A CA 1
ATOM 922 C C . GLU A 1 111 ? -29.921 16.713 32.383 1.00 48.34 111 GLU A C 1
ATOM 924 O O . GLU A 1 111 ? -28.973 17.441 32.716 1.00 48.34 111 GLU A O 1
ATOM 929 N N . PRO A 1 112 ? -30.508 16.832 31.181 1.00 47.69 112 PRO A N 1
ATOM 930 C CA . PRO A 1 112 ? -30.148 17.910 30.291 1.00 47.69 112 PRO A CA 1
ATOM 931 C C . PRO A 1 112 ? -30.538 19.212 30.991 1.00 47.69 112 PRO A C 1
ATOM 933 O O . PRO A 1 112 ? -31.683 19.657 30.925 1.00 47.69 112 PRO A O 1
ATOM 936 N N . LYS A 1 113 ? -29.578 19.862 31.658 1.00 51.31 113 LYS A N 1
ATOM 937 C CA . LYS A 1 113 ? -29.687 21.269 32.037 1.00 51.31 113 LYS A CA 1
ATOM 938 C C . LYS A 1 113 ? -29.598 22.070 30.748 1.00 51.31 113 LYS A C 1
ATOM 940 O O . LYS A 1 113 ? -28.581 22.686 30.437 1.00 51.31 113 LYS A O 1
ATOM 945 N N . ALA A 1 114 ? -30.685 22.041 29.985 1.00 46.16 114 ALA A N 1
ATOM 946 C CA . ALA A 1 114 ? -30.956 22.999 28.942 1.00 46.16 114 ALA A CA 1
ATOM 947 C C . ALA A 1 114 ? -31.009 24.370 29.618 1.00 46.16 114 ALA A C 1
ATOM 949 O O . ALA A 1 114 ? -32.024 24.784 30.171 1.00 46.16 114 ALA A O 1
ATOM 950 N N . LYS A 1 115 ? -29.883 25.081 2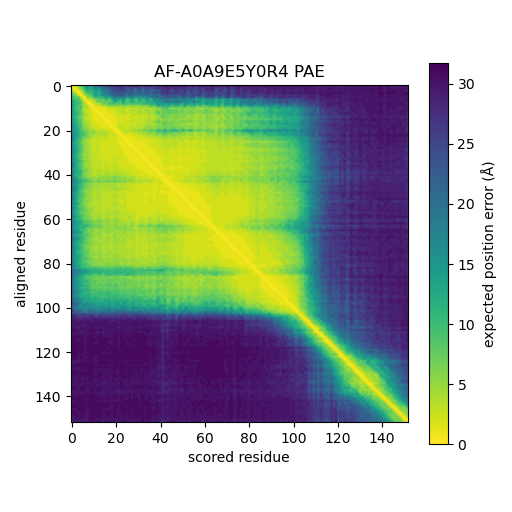9.609 1.00 52.22 115 LYS A N 1
ATOM 951 C CA . LYS A 1 115 ? -29.911 26.532 29.692 1.00 52.22 115 LYS A CA 1
ATOM 952 C C . LYS A 1 115 ? -30.373 26.984 28.308 1.00 52.22 115 LYS A C 1
ATOM 954 O O . LYS A 1 115 ? -29.623 26.765 27.356 1.00 52.22 115 LYS A O 1
ATOM 959 N N . PRO A 1 116 ? -31.587 27.536 28.140 1.00 42.06 116 PRO A N 1
ATOM 960 C CA . PRO A 1 116 ? -32.015 27.982 26.827 1.00 42.06 116 PRO A CA 1
ATOM 961 C C . PRO A 1 116 ? -31.126 29.158 26.416 1.00 42.06 116 PRO A C 1
ATOM 963 O O . PRO A 1 116 ? -31.245 30.270 26.930 1.00 42.06 116 PRO A O 1
ATOM 966 N N . ILE A 1 117 ? -30.193 28.893 25.505 1.00 46.12 117 ILE A N 1
ATOM 967 C CA . ILE A 1 117 ? -29.492 29.927 24.756 1.00 46.12 117 ILE A CA 1
ATOM 968 C C . ILE A 1 117 ? -30.484 30.409 23.698 1.00 46.12 117 ILE A C 1
ATOM 970 O O . ILE A 1 117 ? -30.699 29.751 22.688 1.00 46.12 117 ILE A O 1
ATOM 974 N N . GLY A 1 118 ? -31.119 31.545 23.989 1.00 48.22 118 GLY A N 1
ATOM 975 C CA . GLY A 1 118 ? -31.698 32.456 23.003 1.00 48.22 118 GLY A CA 1
ATOM 976 C C . GLY A 1 118 ? -32.682 31.848 22.005 1.00 48.22 118 GLY A C 1
ATOM 977 O O . GLY A 1 118 ? -32.400 31.817 20.810 1.00 48.22 118 GLY A O 1
ATOM 978 N N . ALA A 1 119 ? -33.882 31.486 22.462 1.00 37.62 119 ALA A N 1
ATOM 979 C CA . ALA A 1 119 ? -35.035 31.509 21.570 1.00 37.62 119 ALA A CA 1
ATOM 980 C C . ALA A 1 119 ? -35.329 32.981 21.238 1.00 37.62 119 ALA A C 1
ATOM 982 O O . ALA A 1 119 ? -35.728 33.755 22.110 1.00 37.62 119 ALA A O 1
ATOM 983 N N . LYS A 1 120 ? -35.074 33.391 19.992 1.00 49.88 120 LYS A N 1
ATOM 984 C CA . LYS A 1 120 ? -35.614 34.644 19.457 1.00 49.88 120 LYS A CA 1
ATOM 985 C C . LYS A 1 120 ? -37.134 34.579 19.612 1.00 49.88 120 LYS A C 1
ATOM 987 O O . LYS A 1 120 ? -37.768 33.694 19.051 1.00 49.88 120 LYS A O 1
ATOM 992 N N . GLU A 1 121 ? -37.698 35.479 20.410 1.00 39.22 121 GLU A N 1
ATOM 993 C CA . GLU A 1 121 ? -39.145 35.623 20.534 1.00 39.22 121 GLU A CA 1
ATOM 994 C C . GLU A 1 121 ? -39.717 36.127 19.201 1.00 39.22 121 GLU A C 1
ATOM 996 O O . GLU A 1 121 ? -39.409 37.240 18.770 1.00 39.22 121 GLU A O 1
ATOM 1001 N N . ASP A 1 122 ? -40.568 35.325 18.561 1.00 42.97 122 ASP A N 1
ATOM 1002 C CA . ASP A 1 122 ? -41.408 35.778 17.454 1.00 42.97 122 ASP A CA 1
ATOM 1003 C C . ASP A 1 122 ? -42.354 36.903 17.936 1.00 42.97 122 ASP A C 1
ATOM 1005 O O . ASP A 1 122 ? -43.031 36.757 18.962 1.00 42.97 122 ASP A O 1
ATOM 1009 N N . PRO A 1 123 ? -42.476 38.033 17.212 1.00 43.94 123 PRO A N 1
ATOM 1010 C CA . PRO A 1 123 ? -43.144 39.245 17.707 1.00 43.94 123 PRO A CA 1
ATOM 1011 C C . PRO A 1 123 ? -44.682 39.164 17.802 1.00 43.94 123 PRO A C 1
ATOM 1013 O O . PRO A 1 123 ? -45.332 40.150 18.148 1.00 43.94 123 PRO A O 1
ATOM 1016 N N . VAL A 1 124 ? -45.302 38.012 17.535 1.00 52.56 124 VAL A N 1
ATOM 1017 C CA . VAL A 1 124 ? -46.765 37.903 17.358 1.00 52.56 124 VAL A CA 1
ATOM 1018 C C . VAL A 1 124 ? -47.515 37.512 18.645 1.00 52.56 124 VAL A C 1
ATOM 1020 O O . VAL A 1 124 ? -48.732 37.670 18.723 1.00 52.56 124 VAL A O 1
ATOM 1023 N N . GLN A 1 125 ? -46.827 37.077 19.708 1.00 47.81 125 GLN A N 1
ATOM 1024 C CA . GLN A 1 125 ? -47.501 36.652 20.949 1.00 47.81 125 GLN A CA 1
ATOM 1025 C C . GLN A 1 125 ? -47.646 37.747 22.024 1.00 47.81 125 GLN A C 1
ATOM 1027 O O . GLN A 1 125 ? -48.488 37.619 22.916 1.00 47.81 125 GLN A O 1
ATOM 1032 N N . LYS A 1 126 ? -46.919 38.871 21.923 1.00 47.84 126 LYS A N 1
ATOM 1033 C CA . LYS A 1 126 ? -46.992 39.962 22.921 1.00 47.84 126 LYS A CA 1
ATOM 1034 C C . LYS A 1 126 ? -48.299 40.764 22.891 1.00 47.84 126 LYS A C 1
ATOM 1036 O O . LYS A 1 126 ? -48.646 41.392 23.888 1.00 47.84 126 LYS A O 1
ATOM 1041 N N . THR A 1 127 ? -49.069 40.724 21.806 1.00 49.50 127 THR A N 1
ATOM 1042 C CA . THR A 1 127 ? -50.308 41.516 21.693 1.00 49.50 127 THR A CA 1
ATOM 1043 C C . THR A 1 127 ? -51.502 40.883 22.410 1.00 49.50 127 THR A C 1
ATOM 1045 O O . THR A 1 127 ? -52.362 41.608 22.909 1.00 49.50 127 THR A O 1
ATOM 1048 N N . LYS A 1 128 ? -51.550 39.551 22.561 1.00 45.34 128 LYS A N 1
ATOM 1049 C CA . LYS A 1 128 ? -52.689 38.872 23.211 1.00 45.34 128 LYS A CA 1
ATOM 1050 C C . LYS A 1 128 ? -52.672 38.999 24.740 1.00 45.34 128 LYS A C 1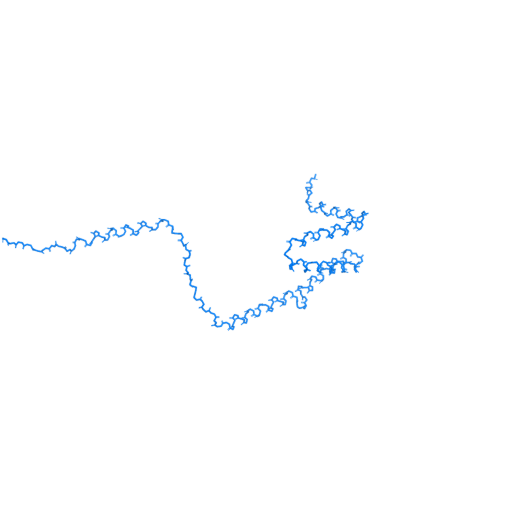
ATOM 1052 O O . LYS A 1 128 ? -53.727 39.159 25.348 1.00 45.34 128 LYS A O 1
ATOM 1057 N N . ALA A 1 129 ? -51.492 39.011 25.365 1.00 48.44 129 ALA A N 1
ATOM 1058 C CA . ALA A 1 129 ? -51.365 39.107 26.823 1.00 48.44 129 ALA A CA 1
ATOM 1059 C C . ALA A 1 129 ? -51.706 40.508 27.377 1.00 48.44 129 ALA A C 1
ATOM 1061 O O . ALA A 1 129 ? -52.253 40.621 28.474 1.00 48.44 129 ALA A O 1
ATOM 1062 N N . THR A 1 130 ? -51.454 41.577 26.614 1.00 49.50 130 THR A N 1
ATOM 1063 C CA . THR A 1 130 ? -51.745 42.957 27.048 1.00 49.50 130 THR A CA 1
ATOM 1064 C C . THR A 1 130 ? -53.239 43.291 26.970 1.00 49.50 130 THR A C 1
ATOM 1066 O O . THR A 1 130 ? -53.772 43.936 27.873 1.00 49.50 130 THR A O 1
ATOM 1069 N N . VAL A 1 131 ? -53.954 42.784 25.957 1.00 52.72 131 VAL A N 1
ATOM 1070 C CA . VAL A 1 131 ? -55.404 43.023 25.799 1.00 52.72 131 VAL A CA 1
ATOM 1071 C C . VAL A 1 131 ? -56.216 42.308 26.888 1.00 52.72 131 VAL A C 1
ATOM 1073 O O . VAL A 1 131 ? -57.157 42.882 27.435 1.00 52.72 131 VAL A O 1
ATOM 1076 N N . VAL A 1 132 ? -55.808 41.100 27.292 1.00 54.44 132 VAL A N 1
ATOM 1077 C CA . VAL A 1 132 ? -56.466 40.354 28.383 1.00 54.44 132 VAL A CA 1
ATOM 1078 C C . VAL A 1 132 ? -56.232 41.020 29.750 1.00 54.44 132 VAL A C 1
ATOM 1080 O O . VAL A 1 132 ? -57.125 41.022 30.599 1.00 54.44 132 VAL A O 1
ATOM 1083 N N . ARG A 1 133 ? -55.075 41.667 29.961 1.00 49.56 133 ARG A N 1
ATOM 1084 C CA . ARG A 1 133 ? -54.761 42.374 31.218 1.00 49.56 133 ARG A CA 1
ATOM 1085 C C . ARG A 1 133 ? -55.556 43.679 31.379 1.00 49.56 133 ARG A C 1
ATOM 1087 O O . ARG A 1 133 ? -56.003 43.980 32.482 1.00 49.56 133 ARG A O 1
ATOM 1094 N N . LEU A 1 134 ? -55.810 44.403 30.284 1.00 48.34 134 LEU A N 1
ATOM 1095 C CA . LEU A 1 134 ? -56.646 45.616 30.274 1.00 48.34 134 LEU A CA 1
ATOM 1096 C C . LEU A 1 134 ? -58.152 45.317 30.399 1.00 48.34 134 LEU A C 1
ATOM 1098 O O . LEU A 1 134 ? -58.878 46.091 31.023 1.00 48.34 134 LEU A O 1
ATOM 1102 N N . ALA A 1 135 ? -58.624 44.174 29.888 1.00 52.56 135 ALA A N 1
ATOM 1103 C CA . ALA A 1 135 ? -60.021 43.752 30.037 1.00 52.56 135 ALA A CA 1
ATOM 1104 C C . ALA A 1 135 ? -60.378 43.327 31.478 1.00 52.56 135 ALA A C 1
ATOM 1106 O O . ALA A 1 135 ? -61.506 43.546 31.924 1.00 52.56 135 ALA A O 1
ATOM 1107 N N . ASN A 1 136 ? -59.414 42.776 32.225 1.00 52.69 136 ASN A N 1
ATOM 1108 C CA . ASN A 1 136 ? -59.625 42.315 33.602 1.00 52.69 136 ASN A CA 1
ATOM 1109 C C . ASN A 1 136 ? -59.376 43.395 34.670 1.00 52.69 136 ASN A C 1
ATOM 1111 O O . ASN A 1 136 ? -59.906 43.280 35.771 1.00 52.69 136 ASN A O 1
ATOM 1115 N N . PHE A 1 137 ? -58.670 44.485 34.349 1.00 46.62 137 PHE A N 1
ATOM 1116 C CA . PHE A 1 137 ? -58.536 45.636 35.255 1.00 46.62 137 PHE A CA 1
ATOM 1117 C C . PHE A 1 137 ? -59.839 46.456 35.354 1.00 46.62 137 PHE A C 1
ATOM 1119 O O . PHE A 1 137 ? -60.212 46.922 36.426 1.00 46.62 137 PHE A O 1
ATOM 1126 N N . ARG A 1 138 ? -60.610 46.559 34.261 1.00 48.38 138 ARG A N 1
ATOM 1127 C CA . ARG A 1 138 ? -61.867 47.333 34.219 1.00 48.38 138 ARG A CA 1
ATOM 1128 C C . ARG A 1 138 ? -63.070 46.629 34.871 1.00 48.38 138 ARG A C 1
ATOM 1130 O O . ARG A 1 138 ? -64.058 47.291 35.171 1.00 48.38 138 ARG A O 1
ATOM 1137 N N . LYS A 1 139 ? -62.995 45.316 35.131 1.00 53.19 139 LYS A N 1
ATOM 1138 C CA . LYS A 1 139 ? -64.057 44.543 35.813 1.00 53.19 139 LYS A CA 1
ATOM 1139 C C . LYS A 1 139 ? -63.883 44.435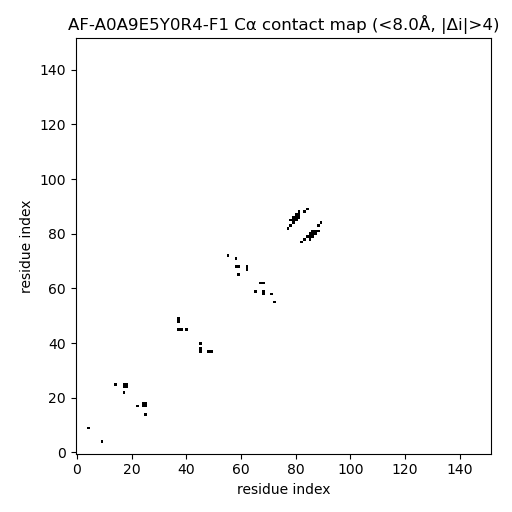 37.338 1.00 53.19 139 LYS A C 1
ATOM 1141 O O . LYS A 1 139 ? -64.824 44.035 38.010 1.00 53.19 139 LYS A O 1
ATOM 1146 N N . GLY A 1 140 ? -62.731 44.832 37.891 1.00 48.62 140 GLY A N 1
ATOM 1147 C CA . GLY A 1 140 ? -62.448 44.798 39.337 1.00 48.62 140 GLY A CA 1
ATOM 1148 C C . GLY A 1 140 ? -62.743 46.094 40.109 1.00 48.62 140 GLY A C 1
ATOM 1149 O O . GLY A 1 140 ? -62.610 46.112 41.326 1.00 48.62 140 GLY A O 1
ATOM 1150 N N . HIS A 1 141 ? -63.146 47.176 39.433 1.00 45.78 141 HIS A N 1
ATOM 1151 C CA . HIS A 1 141 ? -63.412 48.491 40.048 1.00 45.78 141 HIS A CA 1
ATOM 1152 C C . HIS A 1 141 ? -64.904 48.878 40.119 1.00 45.78 141 HIS A C 1
ATOM 1154 O O . HIS A 1 141 ? -65.223 50.018 40.429 1.00 45.78 141 HIS A O 1
ATOM 1160 N N . GLN A 1 142 ? -65.832 47.945 39.864 1.00 51.44 142 GLN A N 1
ATOM 1161 C CA . GLN A 1 142 ? -67.285 48.183 39.985 1.00 51.44 142 GLN A CA 1
ATOM 1162 C C . GLN A 1 142 ? -67.976 47.383 41.111 1.00 51.44 142 GLN A C 1
ATOM 1164 O O . GLN A 1 142 ? -69.200 47.342 41.153 1.00 51.44 142 GLN A O 1
ATOM 1169 N N . ALA A 1 143 ? -67.233 46.760 42.036 1.00 52.12 143 ALA A N 1
ATOM 1170 C CA . ALA A 1 143 ? -67.820 45.872 43.054 1.00 52.12 143 ALA A CA 1
ATOM 1171 C C . ALA A 1 143 ? -67.662 46.321 44.523 1.00 52.12 143 ALA A C 1
ATOM 1173 O O . ALA A 1 143 ? -68.101 45.599 45.411 1.00 52.12 143 ALA A O 1
ATOM 1174 N N . HIS A 1 144 ? -67.092 47.495 44.808 1.00 46.06 144 HIS A N 1
ATOM 1175 C CA . HIS A 1 144 ? -66.999 48.026 46.174 1.00 46.06 144 HIS A CA 1
ATOM 1176 C C . HIS A 1 144 ? -67.068 49.555 46.146 1.00 46.06 144 HIS A C 1
ATOM 1178 O O . HIS A 1 144 ? -66.050 50.203 45.964 1.00 46.06 144 HIS A O 1
ATOM 1184 N N . ASP A 1 145 ? -68.286 50.101 46.195 1.00 40.75 145 ASP A N 1
ATOM 1185 C CA . ASP A 1 145 ? -68.642 51.296 46.983 1.00 40.75 145 ASP A CA 1
ATOM 1186 C C . ASP A 1 145 ? -70.073 51.731 46.646 1.00 40.75 145 ASP A C 1
ATOM 1188 O O . ASP A 1 145 ? -70.351 52.638 45.865 1.00 40.75 145 ASP A O 1
ATOM 1192 N N . GLY A 1 146 ? -71.021 51.020 47.255 1.00 41.09 146 GLY A N 1
ATOM 1193 C CA . GLY A 1 146 ? -72.423 51.399 47.315 1.00 41.09 146 GLY A CA 1
ATOM 1194 C C . GLY A 1 146 ? -72.985 51.040 48.687 1.00 41.09 146 GLY A C 1
ATOM 1195 O O . GLY A 1 146 ? -73.125 49.851 48.973 1.00 41.09 146 GLY A O 1
ATOM 1196 N N . LYS A 1 147 ? -73.345 52.082 49.464 1.00 43.47 147 LYS A N 1
ATOM 1197 C CA . LYS A 1 147 ? -73.987 52.159 50.812 1.00 43.47 147 LYS A CA 1
ATOM 1198 C C . LYS A 1 147 ? -73.006 52.722 51.855 1.00 43.47 147 LYS A C 1
ATOM 1200 O O . LYS A 1 147 ? -71.943 52.156 52.024 1.00 43.47 147 LYS A O 1
ATOM 1205 N N . ARG A 1 148 ? -73.270 53.777 52.636 1.00 36.88 148 ARG A N 1
ATOM 1206 C CA . ARG A 1 148 ? -74.458 54.588 52.997 1.00 36.88 148 ARG A CA 1
ATOM 1207 C C . ARG A 1 148 ? -73.907 55.931 53.540 1.00 36.88 148 ARG A C 1
ATOM 1209 O O . ARG A 1 148 ? -72.910 55.906 54.244 1.00 36.88 148 ARG A O 1
ATOM 1216 N N . VAL A 1 149 ? -74.360 57.099 53.082 1.00 41.06 149 VAL A N 1
ATOM 1217 C CA . VAL A 1 149 ? -75.539 57.882 53.533 1.00 41.06 149 VAL A CA 1
ATOM 1218 C C . VAL A 1 149 ? -75.351 58.631 54.870 1.00 41.06 149 VAL A C 1
ATOM 1220 O O . VAL A 1 149 ? -75.388 58.033 55.936 1.00 41.06 149 VAL 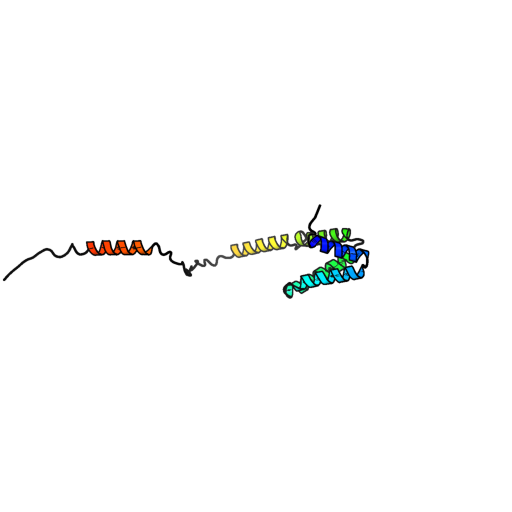A O 1
ATOM 1223 N N . SER A 1 150 ? -75.276 59.961 54.711 1.00 35.78 150 SER A N 1
ATOM 1224 C CA . SER A 1 150 ? -75.863 61.077 55.481 1.00 35.78 150 SER A CA 1
ATOM 1225 C C . SER A 1 150 ? -75.556 61.307 56.961 1.00 35.78 150 SER A C 1
ATOM 1227 O O . SER A 1 150 ? -75.803 60.444 57.795 1.00 35.78 150 SER A O 1
ATOM 1229 N N . GLY A 1 151 ? -75.366 62.591 57.285 1.00 40.50 151 GLY A N 1
ATOM 1230 C CA . GLY A 1 151 ? -76.111 63.197 58.390 1.00 40.50 151 GLY A CA 1
ATOM 1231 C C . GLY A 1 151 ? -75.438 64.394 59.052 1.00 40.50 151 GLY A C 1
ATOM 1232 O O . GLY A 1 151 ? -74.640 64.172 59.945 1.00 40.50 151 GLY A O 1
ATOM 1233 N N . ARG A 1 152 ? -75.879 65.593 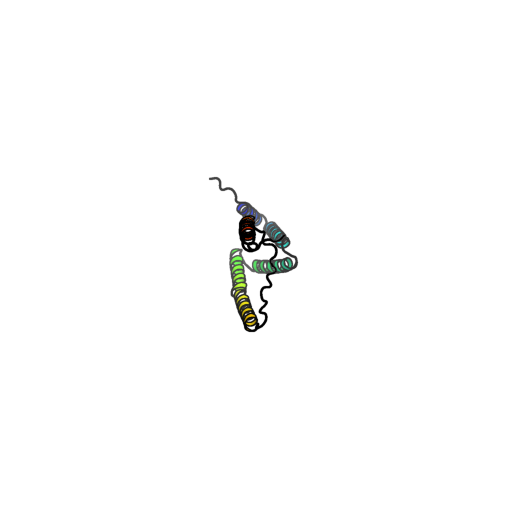58.637 1.00 38.28 152 ARG A N 1
ATOM 1234 C CA . ARG A 1 152 ? -75.924 66.893 59.348 1.00 38.28 152 ARG A CA 1
ATOM 1235 C C . ARG A 1 152 ? -74.651 67.462 59.966 1.00 38.28 152 ARG A C 1
ATOM 1237 O O . ARG A 1 152 ? -74.164 66.911 60.968 1.00 38.28 152 ARG A O 1
#

Sequence (152 aa):
MNRATNKTDDFLNRLELLHELDDEAFEQERKRIIEEEISKYPPKTQDKLRKFQWTLDMKRKKCKNSLEACFMFHDMLMEHVYGENGLLESLDLLAKTANELFATSKFIDVEPKAKPIGAKEDPVQKTKATVVRLANFRKGHQAHDGKRVSGR

pLDDT: mean 75.77, std 21.68, range [35.78, 97.06]

Secondary structure (DSSP, 8-state):
------HHHHHHHHHHHHHHH-HHHHHHHHHHHHHHHHTTS-HHHHHHHHHHHHHHHHHHHH-SSHHHHHHHHHHHHHHHHHSTT-HHHHHHHHHHHHHHHHHH---------------PPPTTSHHHHHHHHHHHHTTSSSSS--------

Mean predicted aligned error: 16.99 Å

Radius of gyration: 38.36 Å; Cα contacts (8 Å, |Δi|>4): 33; chains: 1; bounding box: 89×78×92 Å

Foldseek 3Di:
DDDPCDPVNVVVVVLVVCVVPPVVSSVVVVVVVQLVVLVPDDPVSSVVSVVVVVVLVVLVVVDPDPVSSVVVVVVVVCCQDPNDVHPVVVVVVVVVVVVVCVVPPPDDPPPPPPPPDDDPDDPPPPVVVVVVVVVVVVVVPPPDDDDDDDDD

Solvent-accessible surface area (backbone atoms only — not comparable to full-atom values): 9411 Å² total; per-residue (Å²): 136,85,77,77,78,49,75,67,54,59,52,51,54,53,49,52,55,29,52,77,75,36,60,65,61,29,54,52,52,52,51,49,56,50,50,60,56,42,66,76,47,60,72,83,51,29,61,52,51,53,54,50,51,52,52,51,50,59,51,44,73,74,38,93,47,74,66,57,32,51,53,54,50,50,53,54,51,46,38,51,42,74,34,91,86,8,52,55,56,51,50,51,51,50,51,51,54,49,50,51,52,58,71,70,48,90,69,77,90,71,72,82,78,74,72,82,79,72,79,79,78,70,85,78,64,67,64,61,61,54,55,56,52,58,60,56,56,70,70,71,77,79,81,82,91,85,87,82,87,89,82,134